Protein AF-A0A6J6UCW9-F1 (afdb_monomer_lite)

Foldseek 3Di:
DDDDDDDDPDPDDDDPDPPDPDDDDDDLVRLVVCLVVVVAAAEQPVDPRVVNVCVVSVHDDDRSSHDD

Sequence (68 aa):
MLAYRAVATSTEVDMQDDEMTEVQWFTREALAAACTSETLKLPSPVSIAFRLIQSWYGEDIPIQWCRN

pLDDT: mean 95.03, std 4.92, range [74.5, 98.31]

Secondary structure (DSSP, 8-state):
--------S-------TTS-S------HHHHHHHHHTTS--BPPTTSHHHHHHHHHH-SPPPGGGB--

Radius of gyration: 12.97 Å; chains: 1; bounding box: 29×27×28 Å

Organism: NCBI:txid449393

InterPro domains:
  IPR015797 NUDIX hydrolase-like domain superfamily [SSF55811] (1-58)

Structure (mmCIF, N/CA/C/O backbone):
data_AF-A0A6J6UCW9-F1
#
_entry.id   AF-A0A6J6UCW9-F1
#
loop_
_atom_site.group_PDB
_atom_site.id
_atom_site.type_symbol
_atom_site.label_atom_id
_atom_site.label_alt_id
_atom_site.label_comp_id
_atom_site.label_asym_id
_atom_site.label_entity_id
_atom_sit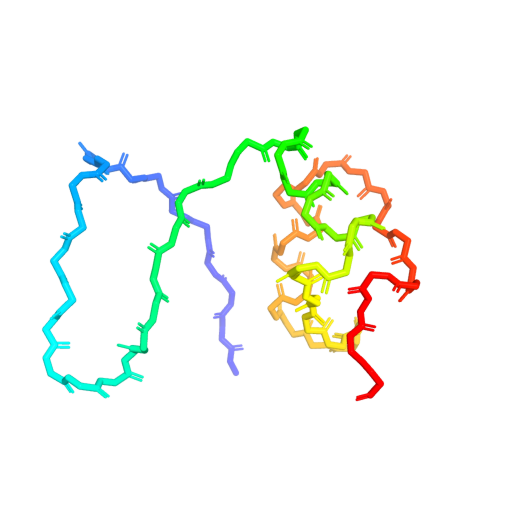e.label_seq_id
_atom_site.pdbx_PDB_ins_code
_atom_site.Cartn_x
_atom_site.Cartn_y
_atom_site.Cartn_z
_atom_site.occupancy
_atom_site.B_iso_or_equiv
_atom_site.auth_seq_id
_atom_site.auth_comp_id
_atom_site.auth_asym_id
_atom_site.auth_atom_id
_atom_site.pdbx_PDB_model_num
ATOM 1 N N . MET A 1 1 ? -11.972 5.952 -11.411 1.00 87.62 1 MET A N 1
ATOM 2 C CA . MET A 1 1 ? -11.722 5.446 -10.043 1.00 87.62 1 MET A CA 1
ATOM 3 C C . MET A 1 1 ? -11.763 6.611 -9.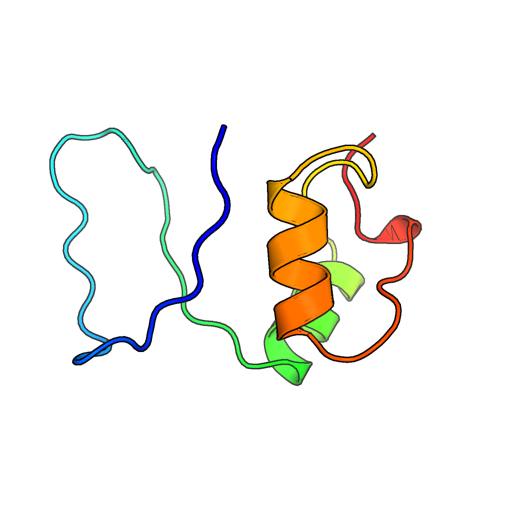073 1.00 87.62 1 MET A C 1
ATOM 5 O O . MET A 1 1 ? -11.337 7.695 -9.452 1.00 87.62 1 MET A O 1
ATOM 9 N N . LEU A 1 2 ? -12.273 6.391 -7.863 1.00 96.06 2 LEU A N 1
ATOM 10 C CA . LEU A 1 2 ? -12.267 7.368 -6.774 1.00 96.06 2 LEU A CA 1
ATOM 11 C C . LEU A 1 2 ? -11.376 6.836 -5.649 1.00 96.06 2 LEU A C 1
ATOM 13 O O . LEU A 1 2 ? -11.408 5.644 -5.354 1.00 96.06 2 LEU A O 1
ATOM 17 N N . ALA A 1 3 ? -10.560 7.709 -5.064 1.00 96.44 3 ALA A N 1
ATOM 18 C CA . ALA A 1 3 ? -9.636 7.366 -3.990 1.00 96.44 3 ALA A CA 1
ATOM 19 C C . ALA A 1 3 ? -10.253 7.684 -2.626 1.00 96.44 3 ALA A C 1
ATOM 21 O O . ALA A 1 3 ? -10.730 8.797 -2.409 1.00 96.44 3 ALA A O 1
ATOM 22 N N . TYR A 1 4 ? -10.173 6.730 -1.701 1.00 97.69 4 TYR A N 1
ATOM 23 C CA . TYR A 1 4 ? -10.627 6.887 -0.323 1.00 97.69 4 TYR A CA 1
ATOM 24 C C . TYR A 1 4 ? -9.532 6.451 0.649 1.00 97.69 4 TYR A C 1
ATOM 26 O O . TYR A 1 4 ? -8.701 5.601 0.333 1.00 97.69 4 TYR A O 1
ATOM 34 N N . ARG A 1 5 ? -9.552 7.035 1.849 1.00 97.00 5 ARG A N 1
ATOM 35 C CA . ARG A 1 5 ? -8.789 6.568 3.010 1.00 97.00 5 ARG A CA 1
ATOM 36 C C . ARG A 1 5 ? -9.787 6.113 4.061 1.00 97.00 5 ARG A C 1
ATOM 38 O O . ARG A 1 5 ? -10.776 6.800 4.300 1.00 97.00 5 ARG A O 1
ATOM 45 N N . ALA A 1 6 ? -9.502 4.981 4.681 1.00 96.88 6 ALA A N 1
ATOM 46 C CA . ALA A 1 6 ? -10.319 4.413 5.738 1.00 96.88 6 ALA A CA 1
ATOM 47 C C . ALA A 1 6 ? -9.447 4.089 6.952 1.00 96.88 6 ALA A C 1
ATOM 49 O O . ALA A 1 6 ? -8.226 3.958 6.840 1.00 96.88 6 ALA A O 1
ATOM 50 N N . VAL A 1 7 ? -10.092 3.969 8.106 1.00 97.31 7 VAL A N 1
ATOM 51 C CA . VAL A 1 7 ? -9.488 3.458 9.335 1.00 97.31 7 VAL A CA 1
ATOM 52 C C . VAL A 1 7 ? -10.150 2.119 9.616 1.00 97.31 7 VAL A C 1
ATOM 54 O O . VAL A 1 7 ? -11.376 2.048 9.693 1.00 97.31 7 VAL A O 1
ATOM 57 N N . ALA A 1 8 ? -9.349 1.062 9.720 1.00 96.69 8 ALA A N 1
ATOM 58 C CA . ALA A 1 8 ? -9.856 -0.264 10.036 1.00 96.69 8 ALA A CA 1
ATOM 59 C C . ALA A 1 8 ? -10.329 -0.323 11.495 1.00 96.69 8 ALA A C 1
ATOM 61 O O . ALA A 1 8 ? -9.690 0.240 12.384 1.00 96.69 8 ALA A O 1
ATOM 62 N N . THR A 1 9 ? -11.444 -1.008 11.741 1.00 97.94 9 THR A N 1
ATOM 63 C CA . THR A 1 9 ? -12.003 -1.212 13.089 1.00 97.94 9 THR A CA 1
ATOM 64 C C . THR A 1 9 ? -11.533 -2.517 13.740 1.00 97.94 9 THR A C 1
ATOM 66 O O . THR A 1 9 ? -11.773 -2.721 14.925 1.00 97.94 9 THR A O 1
ATOM 69 N N . SER A 1 10 ? -10.884 -3.396 12.971 1.00 97.12 10 SER A N 1
ATOM 70 C CA . SER A 1 10 ? -10.279 -4.667 13.387 1.00 97.12 10 SER A CA 1
ATOM 71 C C . SER A 1 10 ? -9.082 -4.979 12.479 1.00 97.12 10 SER A C 1
ATOM 73 O O . SER A 1 10 ? -8.961 -4.408 11.394 1.00 97.12 10 SER A O 1
ATOM 75 N N . THR A 1 11 ? -8.208 -5.881 12.921 1.00 96.31 11 THR A N 1
ATOM 76 C CA . THR A 1 11 ? -7.096 -6.436 12.131 1.00 96.31 11 THR A CA 1
ATOM 77 C C . THR A 1 11 ? -7.344 -7.875 11.681 1.00 96.31 11 THR A C 1
ATOM 79 O O . THR A 1 11 ? -6.503 -8.438 10.984 1.00 96.31 11 THR A O 1
ATOM 82 N N . GLU A 1 12 ? -8.454 -8.489 12.095 1.00 95.25 12 GLU A N 1
ATOM 83 C CA . GLU A 1 12 ? -8.854 -9.809 11.606 1.00 95.25 12 GLU A CA 1
ATOM 84 C C . GLU A 1 12 ? -9.102 -9.748 10.094 1.00 95.25 12 GLU A C 1
ATOM 86 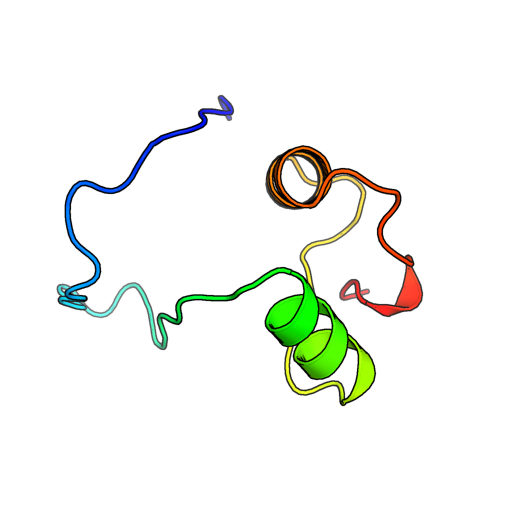O O . GLU A 1 12 ? -9.687 -8.789 9.586 1.00 95.25 12 GLU A O 1
ATOM 91 N N . VAL A 1 13 ? -8.616 -10.759 9.378 1.00 92.00 13 VAL A N 1
ATOM 92 C CA . VAL A 1 13 ? -8.729 -10.869 7.923 1.00 92.00 13 VAL A CA 1
ATOM 93 C C . VAL A 1 13 ? -9.534 -12.120 7.607 1.00 92.00 13 VAL A C 1
ATOM 95 O O . VAL A 1 13 ? -9.161 -13.211 8.031 1.00 92.00 13 VAL A O 1
ATOM 98 N N . ASP A 1 14 ? -10.606 -11.950 6.840 1.00 90.00 14 ASP A N 1
ATOM 99 C CA . ASP A 1 14 ? -11.398 -13.034 6.266 1.00 90.00 14 ASP A CA 1
ATOM 100 C C . ASP A 1 14 ? -11.353 -12.899 4.738 1.00 90.00 14 ASP A C 1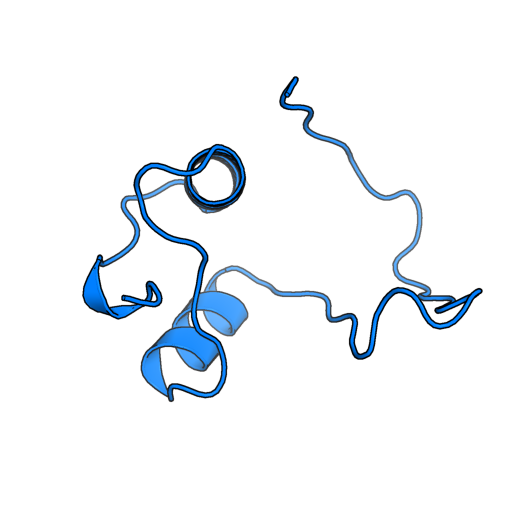
ATOM 102 O O . ASP A 1 14 ? -11.896 -11.947 4.174 1.00 90.00 14 ASP A O 1
ATOM 106 N N . MET A 1 15 ? -10.616 -13.796 4.078 1.00 87.75 15 MET A N 1
ATOM 107 C CA . MET A 1 15 ? -10.513 -13.829 2.618 1.00 87.75 15 MET A CA 1
ATOM 108 C C . MET A 1 15 ? -11.665 -14.677 2.081 1.00 87.75 15 MET A C 1
ATOM 110 O O . MET A 1 15 ? -11.561 -15.900 2.006 1.00 87.75 15 MET A O 1
ATOM 114 N N . GLN A 1 16 ? -12.774 -14.023 1.745 1.00 82.75 16 GLN A N 1
ATOM 115 C CA . GLN A 1 16 ? -13.915 -14.655 1.084 1.00 82.75 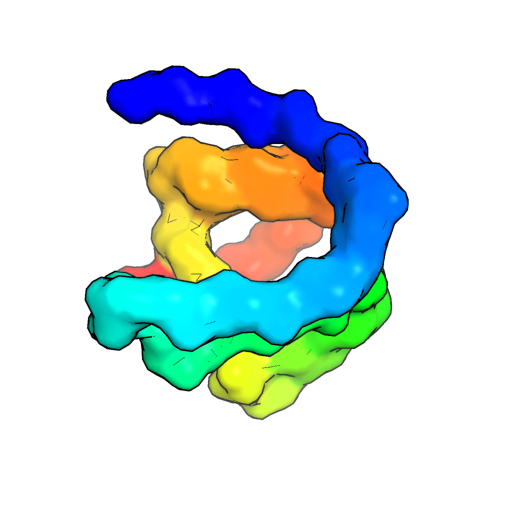16 GLN A CA 1
ATOM 116 C C . GLN A 1 16 ? -13.764 -14.571 -0.447 1.00 82.75 16 GLN A C 1
ATOM 118 O O . GLN A 1 16 ? -13.057 -13.709 -0.970 1.00 82.75 16 GLN A O 1
ATOM 123 N N . ASP A 1 17 ? -14.464 -15.458 -1.155 1.00 75.62 17 ASP A N 1
ATOM 124 C CA . ASP A 1 17 ? -14.806 -15.331 -2.581 1.00 75.62 17 ASP A CA 1
ATOM 125 C C . ASP A 1 17 ? -13.667 -15.386 -3.624 1.00 75.62 17 ASP A C 1
ATOM 127 O O . ASP A 1 17 ? -13.843 -14.894 -4.737 1.00 75.62 17 ASP A O 1
ATOM 131 N N . ASP A 1 18 ? -12.527 -16.021 -3.318 1.00 82.31 18 ASP A N 1
ATOM 132 C CA . ASP A 1 18 ? -11.416 -16.335 -4.252 1.00 82.31 18 ASP A CA 1
ATOM 133 C C . ASP A 1 18 ? -10.850 -15.144 -5.073 1.00 82.31 18 ASP A C 1
ATOM 135 O O . ASP A 1 18 ? -10.027 -15.329 -5.973 1.00 82.31 18 ASP A O 1
ATOM 139 N N . GLU A 1 19 ? -11.249 -13.906 -4.772 1.00 88.88 19 GLU A N 1
ATOM 140 C CA . GLU A 1 19 ? -10.824 -12.705 -5.502 1.00 88.88 19 GLU A CA 1
ATOM 141 C C . GLU A 1 19 ? -9.373 -12.323 -5.166 1.00 88.88 19 GLU A C 1
ATOM 143 O O . GLU A 1 19 ? -8.631 -11.833 -6.021 1.00 88.88 19 GLU A O 1
ATOM 148 N N . MET A 1 20 ? -8.952 -12.562 -3.919 1.00 89.06 20 MET A N 1
ATOM 149 C CA . MET A 1 20 ? -7.608 -12.265 -3.428 1.00 89.06 20 MET A CA 1
ATOM 150 C C . MET A 1 20 ? -6.872 -13.532 -3.010 1.00 89.06 20 MET A C 1
ATOM 152 O O . MET A 1 20 ? -7.390 -14.356 -2.265 1.00 89.06 20 MET A O 1
ATOM 156 N N . THR A 1 21 ? -5.620 -13.654 -3.446 1.00 91.62 21 THR A N 1
ATOM 157 C CA . THR A 1 21 ? -4.752 -14.779 -3.075 1.00 91.62 21 THR A CA 1
ATOM 158 C C . THR A 1 21 ? -4.068 -14.581 -1.726 1.00 91.62 21 THR A C 1
ATOM 160 O O . THR A 1 21 ? -3.697 -15.555 -1.081 1.00 91.62 21 THR A O 1
ATOM 163 N N . GLU A 1 22 ? -3.840 -13.328 -1.324 1.00 91.56 22 GLU A N 1
ATOM 164 C CA . GLU A 1 22 ? -3.093 -12.993 -0.115 1.00 91.56 22 GLU A CA 1
ATOM 165 C C . GLU A 1 22 ? -3.448 -11.593 0.394 1.00 91.56 22 GLU A C 1
ATOM 167 O O . GLU A 1 22 ? -3.600 -10.651 -0.387 1.00 91.56 22 GLU A O 1
ATOM 172 N N . VAL A 1 23 ? -3.534 -11.454 1.719 1.00 93.81 23 VAL A N 1
ATOM 173 C CA . VAL A 1 23 ? -3.769 -10.186 2.416 1.00 93.81 23 VAL A CA 1
ATOM 174 C C . VAL A 1 23 ? -2.843 -10.108 3.626 1.00 93.81 23 VAL A C 1
ATOM 176 O O . VAL A 1 23 ? -2.767 -11.040 4.424 1.00 93.81 23 VAL A O 1
ATOM 179 N N . GLN A 1 24 ? -2.148 -8.980 3.780 1.00 94.12 24 GLN A N 1
ATOM 180 C CA . GLN A 1 24 ? -1.235 -8.737 4.896 1.00 94.12 24 GLN A CA 1
ATOM 181 C C . GLN A 1 24 ? -1.346 -7.300 5.412 1.00 94.12 24 GLN A C 1
ATOM 183 O O . GLN A 1 24 ? -1.565 -6.357 4.647 1.00 94.12 24 GLN A O 1
ATOM 188 N N . TRP A 1 25 ? -1.129 -7.131 6.717 1.00 96.81 25 TRP A N 1
ATOM 189 C CA . TRP A 1 25 ? -0.946 -5.825 7.346 1.00 96.81 25 TRP A CA 1
ATOM 190 C C . TRP A 1 25 ? 0.532 -5.436 7.352 1.00 96.81 25 TRP A C 1
ATOM 192 O O . TRP A 1 25 ? 1.385 -6.232 7.735 1.00 96.81 25 TRP A O 1
ATOM 202 N N . PHE A 1 26 ? 0.827 -4.183 7.006 1.00 97.94 26 PHE A N 1
ATOM 203 C CA . PHE A 1 26 ? 2.186 -3.647 7.016 1.00 97.94 26 PHE A CA 1
ATOM 204 C C . PHE A 1 26 ? 2.306 -2.444 7.951 1.00 97.94 26 PHE A C 1
ATOM 206 O O . PHE A 1 26 ? 1.487 -1.523 7.913 1.00 97.94 26 PHE A O 1
ATOM 213 N N . THR A 1 27 ? 3.386 -2.409 8.732 1.00 98.19 27 THR A N 1
ATOM 214 C CA . THR A 1 27 ? 3.936 -1.137 9.223 1.00 98.19 27 THR A CA 1
ATOM 215 C C . THR A 1 27 ? 4.722 -0.451 8.101 1.00 98.19 27 THR A C 1
ATOM 217 O O . THR A 1 27 ? 4.969 -1.046 7.048 1.00 98.19 27 THR A O 1
ATOM 220 N N . ARG A 1 28 ? 5.148 0.801 8.303 1.00 98.19 28 ARG A N 1
ATOM 221 C CA . ARG A 1 28 ? 5.978 1.510 7.311 1.00 98.19 28 ARG A CA 1
ATOM 222 C C . ARG A 1 28 ? 7.314 0.807 7.103 1.00 98.19 28 ARG A C 1
ATOM 224 O O . ARG A 1 28 ? 7.734 0.581 5.973 1.00 98.19 28 ARG A O 1
ATOM 231 N N . GLU A 1 29 ? 7.930 0.411 8.207 1.00 98.31 29 GLU A N 1
ATOM 232 C CA . GLU A 1 29 ? 9.217 -0.272 8.251 1.00 98.31 29 GLU A CA 1
ATOM 233 C C . GLU A 1 29 ? 9.107 -1.653 7.598 1.00 98.31 29 GLU A C 1
ATOM 235 O O . GLU A 1 29 ? 9.965 -2.028 6.800 1.00 98.31 29 GLU A O 1
ATOM 240 N N . ALA A 1 30 ? 8.017 -2.382 7.871 1.00 98.31 30 ALA A N 1
ATOM 241 C CA . ALA A 1 30 ? 7.749 -3.674 7.251 1.00 98.31 30 ALA A CA 1
ATOM 242 C C . ALA A 1 30 ? 7.528 -3.549 5.73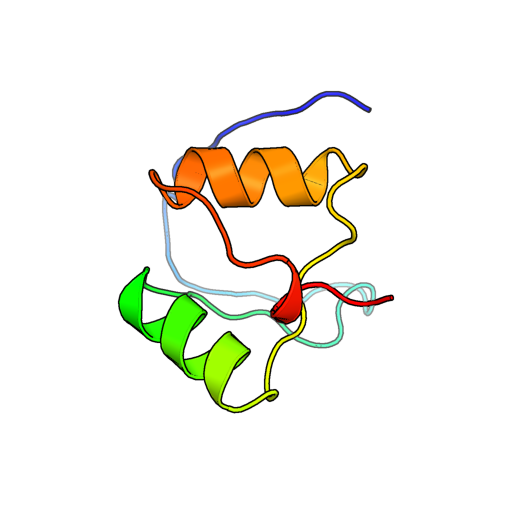4 1.00 98.31 30 ALA A C 1
ATOM 244 O O . ALA A 1 30 ? 8.075 -4.349 4.978 1.00 98.31 30 ALA A O 1
ATOM 245 N N . LEU A 1 31 ? 6.786 -2.529 5.275 1.00 98.19 31 LEU A N 1
ATOM 246 C CA . LEU A 1 31 ? 6.591 -2.276 3.844 1.00 98.19 31 LEU A CA 1
ATOM 247 C C . LEU A 1 31 ? 7.931 -1.998 3.146 1.00 98.19 31 LEU A C 1
ATOM 249 O O . LEU A 1 31 ? 8.220 -2.589 2.104 1.00 98.19 31 LEU A O 1
ATOM 253 N N . ALA A 1 32 ? 8.760 -1.132 3.733 1.00 98.12 32 ALA A N 1
ATOM 254 C CA . ALA A 1 32 ? 10.074 -0.791 3.196 1.00 98.12 32 ALA A CA 1
ATOM 255 C C . ALA A 1 32 ? 11.006 -2.013 3.145 1.00 98.12 32 ALA A C 1
ATOM 257 O O . ALA A 1 32 ? 11.677 -2.238 2.134 1.00 98.12 32 ALA A O 1
ATOM 258 N N . ALA A 1 33 ? 11.018 -2.839 4.196 1.00 98.31 33 ALA A N 1
ATOM 259 C CA . ALA A 1 33 ? 11.792 -4.077 4.238 1.00 98.31 33 ALA A CA 1
ATOM 260 C C . ALA A 1 33 ? 11.318 -5.096 3.185 1.00 98.31 33 ALA A C 1
ATOM 262 O O . ALA A 1 33 ? 12.144 -5.686 2.483 1.00 98.31 33 ALA A O 1
ATOM 263 N N . ALA A 1 34 ? 10.003 -5.267 3.014 1.00 98.12 34 ALA A N 1
ATOM 264 C CA . ALA A 1 34 ? 9.433 -6.158 2.003 1.00 98.12 34 ALA A CA 1
ATOM 265 C C . ALA A 1 34 ? 9.773 -5.699 0.574 1.00 98.12 34 ALA A C 1
ATOM 267 O O . ALA A 1 34 ? 10.195 -6.497 -0.262 1.00 98.12 34 ALA A O 1
ATOM 268 N N . CYS A 1 35 ? 9.686 -4.392 0.307 1.00 97.81 35 CYS A N 1
ATOM 269 C CA . CYS A 1 35 ? 10.049 -3.838 -0.997 1.00 97.81 35 CYS A CA 1
ATOM 270 C C . CYS A 1 35 ? 11.556 -3.933 -1.279 1.00 97.81 35 CYS A C 1
ATOM 272 O O . CYS A 1 35 ? 11.963 -4.217 -2.405 1.00 97.81 35 CYS A O 1
ATOM 274 N N . THR A 1 36 ? 12.391 -3.724 -0.257 1.00 97.62 36 THR A N 1
ATOM 275 C CA . THR A 1 36 ? 13.858 -3.806 -0.372 1.00 97.62 36 THR A CA 1
ATOM 276 C C . THR A 1 36 ? 14.342 -5.243 -0.568 1.00 97.62 36 THR A C 1
ATOM 278 O O . THR A 1 36 ? 15.291 -5.469 -1.310 1.00 97.62 36 THR A O 1
ATOM 281 N N . SER A 1 37 ? 13.676 -6.219 0.056 1.00 97.56 37 SER A N 1
ATOM 282 C CA . SER A 1 37 ? 13.950 -7.654 -0.128 1.00 97.56 37 SER A CA 1
ATOM 283 C C . SER A 1 37 ? 13.315 -8.250 -1.388 1.00 97.56 37 SER A C 1
ATOM 285 O O . SER A 1 37 ? 13.434 -9.448 -1.619 1.00 97.56 37 SER A O 1
ATOM 287 N N . GLU A 1 38 ? 12.632 -7.428 -2.189 1.00 96.00 38 GLU A N 1
ATOM 288 C CA . GLU A 1 38 ? 11.908 -7.820 -3.404 1.00 96.00 38 GLU A CA 1
ATOM 289 C C . GLU A 1 38 ? 10.786 -8.849 -3.198 1.00 96.00 38 GLU A C 1
ATOM 291 O O . GLU A 1 38 ? 10.257 -9.395 -4.164 1.00 96.00 38 GLU A O 1
ATOM 296 N N . THR A 1 39 ? 10.369 -9.068 -1.952 1.00 96.38 39 THR A N 1
ATOM 297 C CA . THR A 1 39 ? 9.235 -9.940 -1.614 1.00 96.38 39 THR A CA 1
ATOM 298 C C . THR A 1 39 ? 7.888 -9.265 -1.884 1.00 96.38 39 THR A C 1
ATOM 300 O O . THR A 1 39 ? 6.875 -9.942 -2.028 1.00 96.38 39 THR A O 1
ATOM 303 N N . LEU A 1 40 ? 7.880 -7.934 -2.022 1.00 96.69 40 LEU A N 1
ATOM 304 C CA . LEU A 1 40 ? 6.730 -7.133 -2.431 1.00 96.69 40 LEU A CA 1
ATOM 305 C C . LEU A 1 40 ? 7.144 -6.128 -3.515 1.00 96.69 40 LEU A C 1
ATOM 307 O O . LEU A 1 40 ? 8.163 -5.451 -3.389 1.00 96.69 40 LEU A O 1
ATOM 311 N N . LYS A 1 41 ? 6.328 -5.980 -4.564 1.00 97.31 41 LYS A N 1
ATOM 312 C CA . LYS A 1 41 ? 6.452 -4.891 -5.546 1.00 97.31 41 LYS A CA 1
ATOM 313 C C . LYS A 1 41 ? 5.176 -4.058 -5.558 1.00 97.31 41 LYS A C 1
ATOM 315 O O . LYS A 1 41 ? 4.070 -4.591 -5.644 1.00 97.31 41 LYS A O 1
ATOM 320 N N . LEU A 1 42 ? 5.330 -2.740 -5.496 1.00 97.62 42 LEU A N 1
ATOM 321 C CA . LEU A 1 42 ? 4.214 -1.798 -5.482 1.00 97.62 42 LEU A CA 1
ATOM 322 C C . LEU A 1 42 ? 3.644 -1.565 -6.893 1.00 97.62 42 LEU A C 1
ATOM 324 O O . LEU A 1 42 ? 4.332 -1.800 -7.890 1.00 97.62 42 LEU A O 1
ATOM 328 N N . PRO A 1 43 ? 2.394 -1.081 -7.014 1.00 97.69 43 PRO A N 1
ATOM 329 C CA . PRO A 1 43 ? 1.830 -0.663 -8.295 1.00 97.69 43 PRO A CA 1
ATOM 330 C C . PRO A 1 43 ? 2.653 0.439 -8.980 1.00 97.69 43 PRO A C 1
ATOM 332 O O . PRO A 1 43 ? 3.373 1.188 -8.326 1.00 97.69 43 PRO A O 1
ATOM 335 N N . SER A 1 44 ? 2.488 0.583 -10.299 1.00 96.56 44 SER A N 1
ATOM 336 C CA . SER A 1 44 ? 3.183 1.609 -11.090 1.00 96.56 44 SER A CA 1
ATOM 337 C C . SER A 1 44 ? 2.929 3.034 -10.553 1.00 96.56 44 SER A C 1
ATOM 339 O O . SER A 1 44 ? 1.782 3.328 -10.176 1.00 96.56 44 SER A O 1
ATOM 341 N N . PRO A 1 45 ? 3.925 3.949 -10.593 1.00 95.75 45 PRO A N 1
ATOM 342 C CA . PRO A 1 45 ? 3.807 5.319 -10.076 1.00 95.75 45 PRO A CA 1
ATOM 343 C C . PRO A 1 45 ? 2.670 6.163 -10.669 1.00 95.75 45 PRO A C 1
ATOM 345 O O . PRO A 1 45 ? 2.212 7.125 -10.049 1.00 95.75 45 PRO A O 1
ATOM 348 N N . VAL A 1 46 ? 2.193 5.817 -11.870 1.00 95.06 46 VAL A N 1
ATOM 349 C CA . VAL A 1 46 ? 1.074 6.517 -12.529 1.00 95.06 46 VAL A CA 1
ATOM 350 C C . VAL A 1 46 ? -0.298 6.119 -11.973 1.00 95.06 46 VAL A C 1
ATOM 352 O O . VAL A 1 46 ? -1.292 6.790 -12.242 1.00 95.06 46 VAL A O 1
ATOM 355 N N . SER A 1 47 ? -0.381 5.026 -11.210 1.00 96.62 47 SER A N 1
ATOM 356 C CA . SER A 1 47 ? -1.648 4.473 -10.730 1.00 96.62 47 SER A CA 1
ATOM 357 C C . SER A 1 47 ? -2.190 5.196 -9.491 1.00 96.62 47 SER A C 1
ATOM 359 O O . SER A 1 47 ? -1.440 5.653 -8.627 1.00 96.62 47 SER A O 1
ATOM 361 N N . ILE A 1 48 ? -3.521 5.233 -9.349 1.00 97.19 48 ILE A N 1
ATOM 362 C CA . ILE A 1 48 ? -4.170 5.785 -8.146 1.00 97.19 48 ILE A CA 1
ATOM 363 C C . ILE A 1 48 ? -3.822 4.985 -6.880 1.00 97.19 48 ILE A C 1
ATOM 365 O O . ILE A 1 48 ? -3.717 5.562 -5.801 1.00 97.19 48 ILE A O 1
ATOM 369 N N . ALA A 1 49 ? -3.584 3.676 -7.018 1.00 97.06 49 ALA A N 1
ATOM 370 C CA . ALA A 1 49 ? -3.179 2.803 -5.921 1.00 97.06 49 ALA A CA 1
ATOM 371 C C . ALA A 1 49 ? -1.808 3.207 -5.361 1.00 97.06 49 ALA A C 1
ATOM 373 O O . ALA A 1 49 ? -1.670 3.375 -4.152 1.00 97.06 49 ALA A O 1
ATOM 374 N N . PHE A 1 50 ? -0.824 3.462 -6.232 1.00 97.50 50 PHE A N 1
ATOM 375 C CA . PHE A 1 50 ? 0.479 3.978 -5.805 1.00 97.50 50 PHE A CA 1
ATOM 376 C C . PHE A 1 50 ? 0.337 5.307 -5.057 1.00 97.50 50 PHE A C 1
ATOM 378 O O . PHE A 1 50 ? 0.908 5.476 -3.984 1.00 97.50 50 PHE A O 1
ATOM 385 N N . ARG A 1 51 ? -0.481 6.234 -5.575 1.00 96.69 51 ARG A N 1
ATOM 386 C CA . ARG A 1 51 ? -0.712 7.536 -4.926 1.00 96.69 51 ARG A CA 1
ATOM 387 C C . ARG A 1 51 ? -1.346 7.402 -3.538 1.00 96.69 51 ARG A C 1
ATOM 389 O O . ARG A 1 51 ? -0.955 8.133 -2.631 1.00 96.69 51 ARG A O 1
ATOM 396 N N . LEU A 1 52 ? -2.287 6.470 -3.356 1.00 98.00 52 LEU A N 1
ATOM 397 C CA . LEU A 1 52 ? -2.877 6.166 -2.047 1.00 98.00 52 LEU A CA 1
ATOM 398 C C . LEU A 1 52 ? -1.834 5.609 -1.072 1.00 98.00 52 LEU A C 1
ATOM 400 O O . LEU A 1 52 ? -1.751 6.084 0.060 1.00 98.00 52 LEU A O 1
ATOM 404 N N . ILE A 1 53 ? -1.009 4.661 -1.524 1.00 97.75 53 ILE A N 1
ATOM 405 C CA . ILE A 1 53 ? 0.051 4.058 -0.707 1.00 97.75 53 ILE A CA 1
ATOM 406 C C . ILE A 1 53 ? 1.106 5.104 -0.337 1.00 97.75 53 ILE A C 1
ATOM 408 O O . ILE A 1 53 ? 1.433 5.209 0.836 1.00 97.75 53 ILE A O 1
ATOM 412 N N . GLN A 1 54 ? 1.577 5.932 -1.275 1.00 97.69 54 GLN A N 1
ATOM 413 C CA . GLN A 1 54 ? 2.540 7.014 -1.011 1.00 97.69 54 GLN A CA 1
ATOM 414 C C . GLN A 1 54 ? 1.975 8.051 -0.028 1.00 97.69 54 GLN A C 1
ATOM 416 O O . GLN A 1 54 ? 2.643 8.439 0.929 1.00 97.69 54 GLN A O 1
ATOM 421 N N . SER A 1 55 ? 0.711 8.454 -0.207 1.00 97.31 55 SER A N 1
ATOM 422 C CA . SER A 1 55 ? 0.025 9.370 0.715 1.00 97.31 55 SER A CA 1
ATOM 423 C C . SER A 1 55 ? -0.138 8.783 2.118 1.00 97.31 55 SER A C 1
ATOM 425 O O . SER A 1 55 ? -0.078 9.516 3.109 1.00 97.31 55 SER A O 1
ATOM 427 N N . TRP A 1 56 ? -0.372 7.472 2.227 1.00 97.88 56 TRP A N 1
ATOM 428 C CA . TRP A 1 56 ? -0.347 6.793 3.515 1.00 97.88 56 TRP A CA 1
ATOM 429 C C . TRP A 1 56 ? 1.076 6.733 4.059 1.00 97.88 56 TRP A C 1
ATOM 431 O O . TRP A 1 56 ? 1.237 7.092 5.220 1.00 97.88 56 TRP A O 1
ATOM 441 N N . TYR A 1 57 ? 2.072 6.335 3.254 1.00 98.06 57 TYR A N 1
ATOM 442 C CA . TYR A 1 57 ? 3.488 6.136 3.603 1.00 98.06 57 TYR A CA 1
ATOM 443 C C . TYR A 1 57 ? 4.128 7.397 4.213 1.00 98.06 57 TYR A C 1
ATOM 445 O O . TYR A 1 57 ? 4.821 7.306 5.222 1.00 98.06 57 TYR A O 1
ATOM 453 N N . GLY A 1 58 ? 3.772 8.576 3.694 1.00 97.62 58 GLY A N 1
ATOM 454 C CA . GLY A 1 58 ? 4.107 9.875 4.291 1.00 97.62 58 GLY A CA 1
ATOM 455 C C . GLY A 1 58 ? 5.416 10.497 3.797 1.00 97.62 58 GLY A C 1
ATOM 456 O O . GLY A 1 58 ? 5.715 11.629 4.163 1.00 97.62 58 GLY A O 1
ATOM 457 N N . GLU A 1 59 ? 6.151 9.797 2.939 1.00 96.62 59 GLU A N 1
ATOM 458 C CA . GLU A 1 59 ? 7.369 10.264 2.276 1.00 96.62 59 GLU A CA 1
ATOM 459 C C . GLU A 1 59 ? 7.429 9.726 0.837 1.00 96.62 59 GLU A C 1
ATOM 461 O O . GLU A 1 59 ? 6.566 8.949 0.406 1.00 96.62 59 GLU A O 1
ATOM 466 N N . ASP A 1 60 ? 8.431 10.157 0.073 1.00 96.25 60 ASP A N 1
ATOM 467 C CA . ASP A 1 60 ? 8.603 9.690 -1.296 1.00 96.25 60 ASP A CA 1
ATOM 468 C C . ASP A 1 60 ? 9.006 8.215 -1.343 1.00 96.25 60 ASP A C 1
ATOM 470 O O . ASP A 1 60 ? 9.977 7.785 -0.725 1.00 96.25 60 ASP A O 1
ATOM 474 N N . ILE A 1 61 ? 8.249 7.439 -2.121 1.00 97.56 61 ILE A N 1
ATOM 475 C CA . ILE A 1 61 ? 8.515 6.020 -2.333 1.00 97.56 61 ILE A CA 1
ATOM 476 C C . ILE A 1 61 ? 9.543 5.860 -3.465 1.00 97.56 61 ILE A C 1
ATOM 478 O O . ILE A 1 61 ? 9.309 6.367 -4.569 1.00 97.56 61 ILE A O 1
ATOM 482 N N . PRO A 1 62 ? 10.645 5.116 -3.252 1.00 97.00 62 PRO A N 1
ATOM 483 C CA . PRO A 1 62 ? 11.609 4.818 -4.302 1.00 97.00 62 PRO A CA 1
ATOM 484 C C . PRO A 1 62 ? 10.980 4.089 -5.497 1.00 97.00 62 PRO A C 1
ATOM 486 O O . PRO A 1 62 ? 10.349 3.044 -5.345 1.00 97.00 62 PRO A O 1
ATOM 489 N N . ILE A 1 63 ? 11.216 4.589 -6.715 1.00 94.94 63 ILE A N 1
ATOM 490 C CA . ILE A 1 63 ? 10.645 4.015 -7.952 1.00 94.94 63 ILE A CA 1
ATOM 491 C C . ILE A 1 63 ? 11.059 2.545 -8.148 1.00 94.94 63 ILE A C 1
ATOM 493 O O . ILE A 1 63 ? 10.275 1.751 -8.654 1.00 94.94 63 ILE A O 1
ATOM 497 N N . GLN A 1 64 ? 12.243 2.155 -7.669 1.00 96.06 64 GLN A N 1
ATOM 498 C CA . GLN A 1 64 ? 12.750 0.773 -7.694 1.00 96.06 64 GLN A CA 1
ATOM 499 C C . GLN A 1 64 ? 11.880 -0.251 -6.933 1.00 96.06 64 GLN A C 1
ATOM 501 O O . GLN A 1 64 ? 12.002 -1.455 -7.158 1.00 96.06 64 GLN A O 1
ATOM 506 N N . TRP A 1 65 ? 10.997 0.205 -6.036 1.00 97.50 65 TRP A N 1
ATOM 507 C CA . TRP A 1 65 ? 10.027 -0.655 -5.350 1.00 97.50 65 TRP A CA 1
ATOM 508 C C . TRP A 1 65 ? 8.801 -0.976 -6.213 1.00 97.50 65 TRP A C 1
ATOM 510 O O . TRP A 1 65 ? 8.037 -1.882 -5.884 1.00 97.50 65 TRP A O 1
ATOM 520 N N . CYS A 1 66 ? 8.583 -0.241 -7.304 1.00 97.06 66 CYS A N 1
ATOM 521 C CA . CYS A 1 66 ? 7.424 -0.419 -8.169 1.00 97.06 66 CYS A CA 1
ATOM 522 C C . CYS A 1 66 ? 7.668 -1.523 -9.200 1.00 97.06 66 CYS A C 1
ATOM 524 O O . CYS A 1 66 ? 8.786 -1.724 -9.673 1.00 97.06 66 CYS A O 1
ATOM 526 N N . ARG A 1 67 ? 6.599 -2.221 -9.583 1.00 91.12 67 ARG A N 1
ATOM 527 C CA . ARG A 1 67 ? 6.609 -3.089 -10.765 1.00 91.12 67 ARG A CA 1
ATOM 528 C C . ARG A 1 67 ? 6.731 -2.249 -12.042 1.00 91.12 67 ARG A C 1
ATOM 530 O O . ARG A 1 67 ? 6.138 -1.166 -12.111 1.00 91.12 67 ARG A O 1
ATOM 537 N N . ASN A 1 68 ? 7.484 -2.770 -13.013 1.00 74.50 68 ASN A N 1
ATOM 538 C CA . ASN A 1 68 ? 7.571 -2.218 -14.370 1.00 74.50 68 ASN A CA 1
ATOM 539 C C . ASN A 1 68 ? 6.217 -2.275 -15.084 1.00 74.50 68 ASN A C 1
ATOM 541 O O . ASN A 1 68 ? 5.460 -3.243 -14.836 1.00 74.50 68 ASN A O 1
#